Protein AF-A0A1Y3MXR3-F1 (afdb_monomer_lite)

pLDDT: mean 94.64, std 6.01, range [60.81, 98.25]

Secondary structure (DSSP, 8-state):
-PPPPEEEEEEEGGGTEEEEEEEETTEEEEEESSS--B-HHHHHHHTT--HHHHHHHHHT-TT--EE-SS-TTT-EE-

Radius of gyration: 12.61 Å; chains: 1; bounding box: 28×32×30 Å

Foldseek 3Di:
DFADWDWDWDDDVVVRWIWIWIDTPPAIKIATPPPRDTQQLRVVVVVVDDPVVSCVVLVPDPPWDADCDDDPNPGHTD

Structure (mmCIF, N/CA/C/O backbone):
data_AF-A0A1Y3MXR3-F1
#
_entry.id   AF-A0A1Y3MXR3-F1
#
loop_
_atom_site.group_PDB
_atom_site.id
_atom_site.type_symbol
_atom_site.label_atom_id
_atom_site.label_alt_id
_atom_site.label_comp_id
_atom_site.label_asym_id
_atom_site.label_entity_id
_atom_site.label_seq_id
_atom_site.pdbx_PDB_ins_code
_atom_site.Cartn_x
_atom_site.Cartn_y
_atom_site.Cartn_z
_atom_site.occupancy
_atom_site.B_iso_or_equiv
_atom_site.auth_seq_id
_atom_site.auth_comp_id
_atom_site.auth_asym_id
_atom_site.auth_atom_id
_atom_site.pdbx_PDB_model_num
ATOM 1 N N . MET A 1 1 ? -15.454 21.027 -7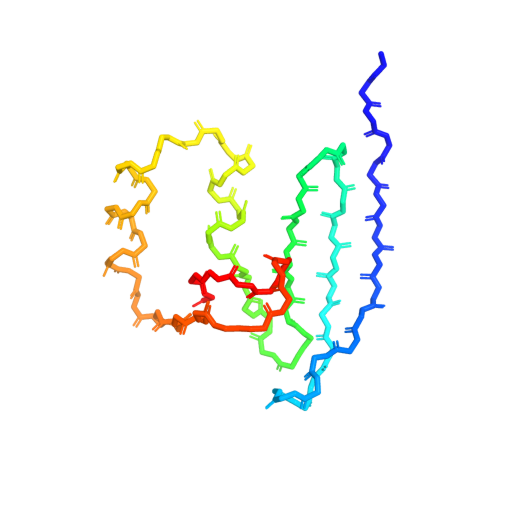.542 1.00 60.81 1 MET A N 1
ATOM 2 C CA . MET A 1 1 ? -15.435 19.874 -8.471 1.00 60.81 1 MET A CA 1
ATOM 3 C C . MET A 1 1 ? -14.719 18.721 -7.790 1.00 60.81 1 MET A C 1
ATOM 5 O O . MET A 1 1 ? -13.695 18.968 -7.161 1.00 60.81 1 MET A O 1
ATOM 9 N N . GLN A 1 2 ? -15.257 17.500 -7.845 1.00 64.69 2 GLN A N 1
ATOM 10 C CA . GLN A 1 2 ? -14.501 16.328 -7.391 1.00 64.69 2 GLN A CA 1
ATOM 11 C C . GLN A 1 2 ? -13.331 16.093 -8.361 1.00 64.69 2 GLN A C 1
ATOM 13 O O . GLN A 1 2 ? -13.533 16.223 -9.568 1.00 64.69 2 GLN A O 1
ATOM 18 N N . PRO A 1 3 ? -12.110 15.815 -7.871 1.00 80.81 3 PRO A N 1
ATOM 19 C CA . PRO A 1 3 ? -10.966 15.594 -8.746 1.00 80.81 3 PRO A CA 1
ATOM 20 C C . PRO A 1 3 ? -11.176 14.330 -9.585 1.00 80.81 3 PRO A C 1
ATOM 22 O O . PRO A 1 3 ? -11.542 13.285 -9.047 1.00 80.81 3 PRO A O 1
ATOM 25 N N . GLU A 1 4 ? -10.916 14.432 -10.888 1.00 90.00 4 GLU A N 1
ATOM 26 C CA . GLU A 1 4 ? -11.017 13.310 -11.821 1.00 90.00 4 GLU A CA 1
ATOM 27 C C . GLU A 1 4 ? -10.052 12.175 -11.417 1.00 90.00 4 GLU A C 1
ATOM 29 O O . GLU A 1 4 ? -8.857 12.432 -11.202 1.00 90.00 4 GLU A O 1
ATOM 34 N N . PRO A 1 5 ? -10.534 10.925 -11.285 1.00 92.44 5 PRO A N 1
ATOM 35 C CA . PRO A 1 5 ? -9.677 9.786 -10.987 1.00 92.44 5 PRO A CA 1
ATOM 36 C C . PRO A 1 5 ? -8.691 9.496 -12.124 1.00 92.44 5 PRO A C 1
ATOM 38 O O . PRO A 1 5 ? -9.074 9.453 -13.289 1.00 92.44 5 PRO A O 1
ATOM 41 N N . LYS A 1 6 ? -7.425 9.219 -11.791 1.00 95.19 6 LYS A N 1
ATOM 42 C CA . LYS A 1 6 ? -6.396 8.816 -12.769 1.00 95.19 6 LYS A CA 1
ATOM 43 C C . LYS A 1 6 ? -5.824 7.450 -12.430 1.00 95.19 6 LYS A C 1
ATOM 45 O O . LYS A 1 6 ? -5.332 7.256 -11.318 1.00 95.19 6 LYS A O 1
ATOM 50 N N . LEU A 1 7 ? -5.853 6.529 -13.392 1.00 96.56 7 LEU A N 1
ATOM 51 C CA . LEU A 1 7 ? -5.213 5.220 -13.288 1.00 96.56 7 LEU A CA 1
ATOM 52 C C . LEU A 1 7 ? -3.830 5.263 -13.947 1.00 96.56 7 LEU A C 1
ATOM 54 O O . LEU A 1 7 ? -3.696 5.681 -15.091 1.00 96.56 7 LEU A O 1
ATOM 58 N N . ILE A 1 8 ? -2.803 4.842 -13.214 1.00 97.06 8 ILE A N 1
ATOM 59 C CA . ILE A 1 8 ? -1.408 4.839 -13.665 1.00 97.06 8 ILE A CA 1
ATOM 60 C C . ILE A 1 8 ? -0.818 3.458 -13.396 1.00 97.06 8 ILE A C 1
ATOM 62 O O . ILE A 1 8 ? -1.079 2.871 -12.348 1.00 97.06 8 ILE A O 1
ATOM 66 N N . LEU A 1 9 ? 0.001 2.953 -14.313 1.00 97.75 9 LEU A N 1
ATOM 67 C CA . LEU A 1 9 ? 0.804 1.753 -14.106 1.00 97.75 9 LEU A CA 1
ATOM 68 C C . LEU A 1 9 ? 2.240 2.159 -13.761 1.00 97.75 9 LEU A C 1
ATOM 70 O O . LEU A 1 9 ? 2.842 2.936 -14.498 1.00 97.75 9 LEU A O 1
ATOM 74 N N . ILE A 1 10 ? 2.788 1.650 -12.656 1.00 96.88 10 ILE A N 1
ATOM 75 C CA . ILE A 1 10 ? 4.185 1.902 -12.268 1.00 96.88 10 ILE A CA 1
ATOM 76 C C . ILE A 1 10 ? 4.935 0.591 -12.000 1.00 96.88 10 ILE A C 1
ATOM 78 O O . ILE A 1 10 ? 4.313 -0.365 -11.526 1.00 96.88 10 ILE A O 1
ATOM 82 N N . PRO A 1 11 ? 6.252 0.519 -12.256 1.00 97.19 11 PRO A N 1
ATOM 83 C CA . PRO A 1 11 ? 7.061 -0.619 -11.835 1.00 97.19 11 PRO A CA 1
ATOM 84 C C . PRO A 1 11 ? 7.267 -0.620 -10.312 1.00 97.19 11 PRO A C 1
ATOM 86 O O . PRO A 1 11 ? 7.374 0.428 -9.672 1.00 97.19 11 PRO A O 1
ATOM 89 N N . TRP A 1 12 ? 7.349 -1.814 -9.727 1.00 96.50 12 TRP A N 1
ATOM 90 C CA . TRP A 1 12 ? 7.849 -2.050 -8.374 1.00 96.50 12 TRP A CA 1
ATOM 91 C C . TRP A 1 12 ? 8.991 -3.062 -8.438 1.00 96.50 12 TRP A C 1
ATOM 93 O O . TRP A 1 12 ? 8.807 -4.267 -8.253 1.00 96.50 12 TRP A O 1
ATOM 103 N N . GLU A 1 13 ? 10.178 -2.531 -8.711 1.00 94.69 13 GLU A N 1
ATOM 104 C CA . GLU A 1 13 ? 11.384 -3.292 -9.047 1.00 94.69 13 GLU A CA 1
ATOM 105 C C . GLU A 1 13 ? 11.778 -4.294 -7.955 1.00 94.69 13 GLU A C 1
ATOM 107 O O . GLU A 1 13 ? 11.929 -5.478 -8.251 1.00 94.69 13 GLU A O 1
ATOM 112 N N . ASP A 1 14 ? 11.797 -3.873 -6.682 1.00 93.06 14 ASP A N 1
ATOM 113 C CA . ASP A 1 14 ? 12.107 -4.741 -5.528 1.00 93.06 14 ASP A CA 1
ATOM 114 C C . ASP A 1 14 ? 11.237 -6.001 -5.461 1.00 93.06 14 ASP A C 1
ATOM 116 O O . ASP A 1 14 ? 11.622 -7.026 -4.896 1.00 93.06 14 ASP A O 1
ATOM 120 N N . LYS A 1 15 ? 10.012 -5.908 -5.984 1.00 94.69 15 LYS A N 1
ATOM 121 C CA . LYS A 1 15 ? 9.029 -6.988 -5.975 1.00 94.69 15 LYS A CA 1
ATOM 122 C C . LYS A 1 15 ? 8.805 -7.594 -7.356 1.00 94.69 15 LYS A C 1
ATOM 124 O O . LYS A 1 15 ? 7.875 -8.385 -7.485 1.00 94.69 15 LYS A O 1
ATOM 129 N N . LYS A 1 16 ? 9.628 -7.224 -8.346 1.00 96.44 16 LYS A N 1
ATOM 130 C CA . LYS A 1 16 ? 9.612 -7.720 -9.731 1.00 96.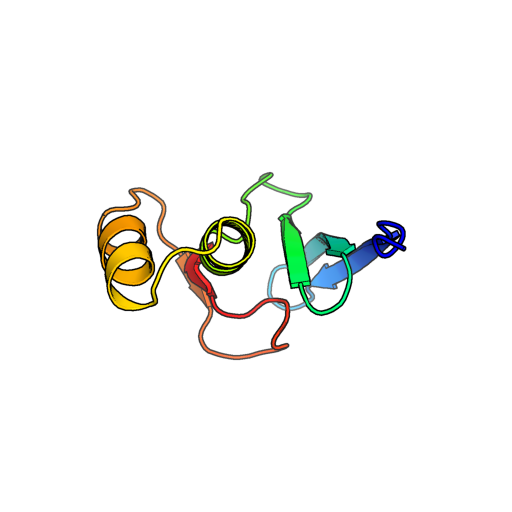44 16 LYS A CA 1
ATOM 131 C C . LYS A 1 16 ? 8.203 -7.761 -10.332 1.00 96.44 16 LYS A C 1
ATOM 133 O O . LYS A 1 16 ? 7.810 -8.738 -10.958 1.00 96.44 16 LYS A O 1
ATOM 138 N N . THR A 1 17 ? 7.429 -6.706 -10.097 1.00 97.50 17 THR A N 1
ATOM 139 C CA . THR A 1 17 ? 6.038 -6.601 -10.552 1.00 97.50 17 THR A CA 1
ATOM 140 C C . THR A 1 17 ? 5.718 -5.176 -10.984 1.00 97.50 17 THR A C 1
ATOM 142 O O . THR A 1 17 ? 6.521 -4.260 -10.804 1.00 97.50 17 THR A O 1
ATOM 145 N N . TYR A 1 18 ? 4.506 -4.979 -11.485 1.00 98.19 18 TYR A N 1
ATOM 146 C CA . TYR A 1 18 ? 3.910 -3.670 -11.694 1.00 98.19 18 TYR A CA 1
ATOM 147 C C . TYR A 1 18 ? 2.732 -3.446 -10.741 1.00 98.19 18 TYR A C 1
ATOM 149 O O . TYR A 1 18 ? 2.125 -4.379 -10.208 1.00 98.19 18 TYR A O 1
ATOM 157 N N . VAL A 1 19 ? 2.407 -2.176 -10.518 1.00 98.25 19 VAL A N 1
ATOM 158 C CA . VAL A 1 19 ? 1.351 -1.732 -9.611 1.00 98.25 19 VAL A CA 1
ATOM 159 C C . VAL A 1 19 ? 0.430 -0.768 -10.340 1.00 98.25 19 VAL A C 1
ATOM 161 O O . VAL A 1 19 ? 0.871 0.265 -10.843 1.00 98.25 19 VAL A O 1
ATOM 164 N N . PHE A 1 20 ? -0.865 -1.071 -10.326 1.00 98.12 20 PHE A N 1
ATOM 165 C CA . PHE A 1 20 ? -1.899 -0.107 -10.671 1.00 98.12 20 PHE A CA 1
ATOM 166 C C . PHE A 1 20 ? -2.069 0.895 -9.532 1.00 98.12 20 PHE A C 1
ATOM 168 O O . PHE A 1 20 ? -2.267 0.504 -8.379 1.00 98.12 20 PHE A O 1
ATOM 175 N N . GLN A 1 21 ? -2.030 2.184 -9.856 1.00 97.12 21 GLN A N 1
ATOM 176 C CA . GLN A 1 21 ? -2.279 3.281 -8.933 1.00 97.12 21 GLN A CA 1
ATOM 177 C C . GLN A 1 21 ? -3.471 4.105 -9.379 1.00 97.12 21 GLN A C 1
ATOM 179 O O . GLN A 1 21 ? -3.418 4.770 -10.410 1.00 97.12 21 GLN A O 1
ATOM 184 N N . LEU A 1 22 ? -4.519 4.101 -8.562 1.00 96.06 22 LEU A N 1
ATOM 185 C CA . LEU A 1 22 ? -5.657 4.991 -8.719 1.00 96.06 22 LEU A CA 1
ATOM 186 C C . LEU A 1 22 ? -5.429 6.236 -7.860 1.00 96.06 22 LEU A C 1
ATOM 188 O O . LEU A 1 22 ? -5.424 6.155 -6.629 1.00 96.06 22 LEU A O 1
ATOM 192 N N . LYS A 1 23 ? -5.224 7.385 -8.501 1.00 93.75 23 LYS A N 1
ATOM 193 C CA . LYS A 1 23 ? -5.059 8.687 -7.845 1.00 93.75 23 LYS A CA 1
ATOM 194 C C . LYS A 1 23 ? -6.377 9.456 -7.864 1.00 93.75 23 LYS A C 1
ATOM 196 O O . LYS A 1 23 ? -6.965 9.623 -8.927 1.00 93.75 23 LYS A O 1
ATOM 201 N N . ILE A 1 24 ? -6.813 9.937 -6.699 1.00 89.81 24 ILE A N 1
ATOM 202 C CA . ILE A 1 24 ? -8.021 10.760 -6.523 1.00 89.81 24 ILE A CA 1
ATOM 203 C C . ILE A 1 24 ? -7.654 11.924 -5.597 1.00 89.81 24 ILE A C 1
ATOM 205 O O . ILE A 1 24 ? -7.495 11.743 -4.387 1.00 89.81 24 ILE A O 1
ATOM 209 N N . GLY A 1 25 ? -7.460 13.117 -6.162 1.00 87.81 25 GLY A N 1
ATOM 210 C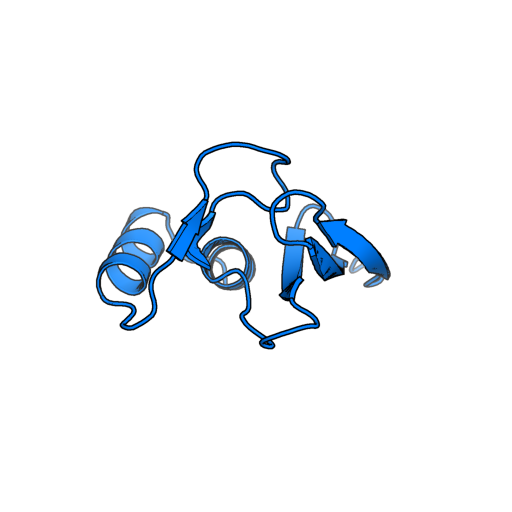 CA . GLY A 1 25 ? -6.938 14.268 -5.417 1.00 87.81 25 GLY A CA 1
ATOM 211 C C . GLY A 1 25 ? -5.560 13.973 -4.810 1.00 87.81 25 GLY A C 1
ATOM 212 O O . GLY A 1 25 ? -4.633 13.591 -5.519 1.00 87.81 25 GLY A O 1
ATOM 213 N N . ASN A 1 26 ? -5.430 14.115 -3.488 1.00 88.69 26 ASN A N 1
ATOM 214 C CA . ASN A 1 26 ? -4.205 13.796 -2.738 1.00 88.69 26 ASN A CA 1
ATOM 215 C C . ASN A 1 26 ? -4.140 12.338 -2.235 1.00 88.69 26 ASN A C 1
ATOM 217 O O . ASN A 1 26 ? -3.196 11.964 -1.536 1.00 88.69 26 ASN A O 1
ATOM 221 N N . LYS A 1 27 ? -5.142 11.513 -2.554 1.00 91.19 27 LYS A N 1
ATOM 222 C CA . LYS A 1 27 ? -5.213 10.107 -2.152 1.00 91.19 27 LYS A CA 1
ATOM 223 C C . LYS A 1 27 ? -4.737 9.207 -3.291 1.00 91.19 27 LYS A C 1
ATOM 225 O O . LYS A 1 27 ? -4.858 9.530 -4.472 1.00 91.1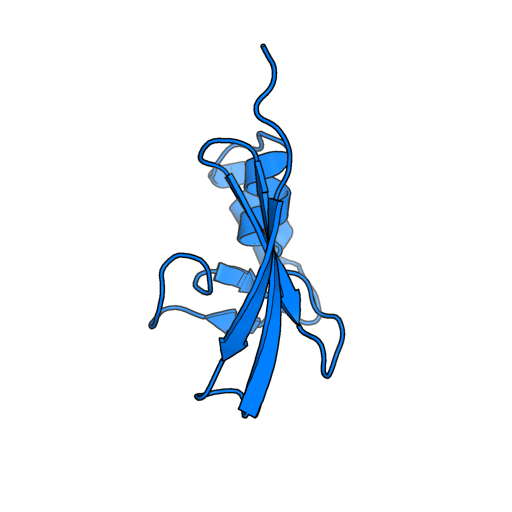9 27 LYS A O 1
ATOM 230 N N . THR A 1 28 ? -4.187 8.051 -2.942 1.00 95.06 28 THR A N 1
ATOM 231 C CA . THR A 1 28 ? -3.740 7.044 -3.913 1.00 95.06 28 THR A CA 1
ATOM 232 C C . THR A 1 28 ? -4.060 5.667 -3.373 1.00 95.06 28 THR A C 1
ATOM 234 O O . THR A 1 28 ? -3.727 5.410 -2.222 1.00 95.06 28 THR A O 1
ATOM 237 N N . LEU A 1 29 ? -4.660 4.805 -4.193 1.00 96.62 29 LEU A N 1
ATOM 238 C CA . LEU A 1 29 ? -4.828 3.373 -3.950 1.00 96.62 29 LEU A CA 1
ATOM 239 C C . LEU A 1 29 ? -3.871 2.601 -4.855 1.00 96.62 29 LEU A C 1
ATOM 241 O O . LEU A 1 29 ? -3.742 2.952 -6.024 1.00 96.62 29 LEU A O 1
ATOM 245 N N . SER A 1 30 ? -3.245 1.550 -4.332 1.00 97.75 30 SER A N 1
ATOM 246 C CA . SER A 1 30 ? -2.261 0.753 -5.066 1.00 97.75 30 SER A CA 1
ATOM 247 C C . SER A 1 30 ? -2.663 -0.725 -5.057 1.00 97.75 30 SER A C 1
ATOM 249 O O . SER A 1 30 ? -2.968 -1.254 -3.987 1.00 97.75 30 SER A O 1
ATOM 251 N N . ARG A 1 31 ? -2.641 -1.388 -6.219 1.00 98.19 31 ARG A N 1
ATOM 252 C CA . ARG A 1 31 ? -2.896 -2.832 -6.381 1.00 98.19 31 ARG A CA 1
ATOM 253 C C . ARG A 1 31 ? -1.804 -3.474 -7.230 1.00 98.19 31 ARG A C 1
ATOM 255 O O . ARG A 1 31 ? -1.473 -2.962 -8.296 1.00 98.19 31 ARG A O 1
ATOM 262 N N . ARG A 1 32 ? -1.259 -4.593 -6.765 1.00 97.75 32 ARG A N 1
ATOM 263 C CA . ARG A 1 32 ? -0.249 -5.383 -7.481 1.00 97.75 32 ARG A CA 1
ATOM 264 C C . ARG A 1 32 ? -0.859 -6.126 -8.672 1.00 97.75 32 ARG A C 1
ATOM 266 O O . ARG A 1 32 ? -2.007 -6.564 -8.598 1.00 97.75 32 ARG A O 1
ATOM 273 N N . ILE A 1 33 ? -0.099 -6.286 -9.756 1.00 98.06 33 ILE A N 1
ATOM 274 C CA . ILE A 1 33 ? -0.546 -7.076 -10.915 1.00 98.06 33 ILE A CA 1
ATOM 275 C C . ILE A 1 33 ? -0.385 -8.577 -10.677 1.00 98.06 33 ILE A C 1
ATOM 277 O O . ILE A 1 33 ? -1.302 -9.329 -10.980 1.00 98.06 33 ILE A O 1
ATOM 281 N N . ASP A 1 34 ? 0.742 -8.995 -10.111 1.00 97.88 34 ASP A N 1
ATOM 282 C CA . ASP A 1 34 ? 1.160 -10.397 -9.989 1.00 97.88 34 ASP A CA 1
ATOM 283 C C . ASP A 1 34 ? 0.296 -11.233 -9.040 1.00 97.88 34 ASP A C 1
ATOM 285 O O . ASP A 1 34 ? 0.050 -12.403 -9.306 1.00 97.88 34 ASP A O 1
ATOM 289 N N . ASN A 1 35 ? -0.168 -10.645 -7.937 1.00 96.75 35 ASN A N 1
ATOM 290 C CA . ASN A 1 35 ? -0.929 -11.366 -6.911 1.00 96.75 35 ASN A CA 1
ATOM 291 C C . ASN A 1 35 ? -2.196 -10.629 -6.462 1.00 96.75 35 ASN A C 1
ATOM 293 O O . ASN A 1 35 ? -2.845 -11.027 -5.501 1.00 96.75 35 ASN A O 1
ATOM 297 N N . HIS A 1 36 ? -2.534 -9.528 -7.137 1.00 96.69 36 HIS A N 1
ATOM 298 C CA . HIS A 1 36 ? -3.746 -8.746 -6.901 1.00 96.69 36 HIS A CA 1
ATOM 299 C C . HIS A 1 36 ? -3.907 -8.125 -5.508 1.00 96.69 36 HIS A C 1
ATOM 301 O O . HIS A 1 36 ? -4.935 -7.481 -5.277 1.00 96.69 36 HIS A O 1
ATOM 307 N N . THR A 1 37 ? -2.907 -8.227 -4.627 1.00 97.25 37 THR A N 1
ATOM 308 C CA . THR A 1 37 ? -2.934 -7.622 -3.294 1.00 97.25 37 THR A CA 1
ATOM 309 C C . THR A 1 37 ? -3.071 -6.102 -3.394 1.00 97.25 37 THR A C 1
ATOM 311 O O . THR A 1 37 ? -2.423 -5.442 -4.219 1.00 97.25 37 THR A O 1
ATOM 314 N N . VAL A 1 38 ? -3.917 -5.535 -2.536 1.00 97.69 38 VAL A N 1
ATOM 315 C CA . VAL A 1 38 ? -4.189 -4.098 -2.441 1.00 97.69 38 VAL A CA 1
ATOM 316 C C . VAL A 1 38 ? -3.496 -3.545 -1.206 1.00 97.69 38 VAL A C 1
ATOM 318 O O . VAL A 1 38 ? -3.542 -4.149 -0.146 1.00 97.69 38 VAL A O 1
ATOM 321 N N . ASN A 1 39 ? -2.908 -2.354 -1.301 1.00 97.94 39 ASN A N 1
ATOM 322 C CA . ASN A 1 39 ? -2.358 -1.690 -0.125 1.00 97.94 39 ASN A CA 1
ATOM 323 C C . ASN A 1 39 ? -3.489 -1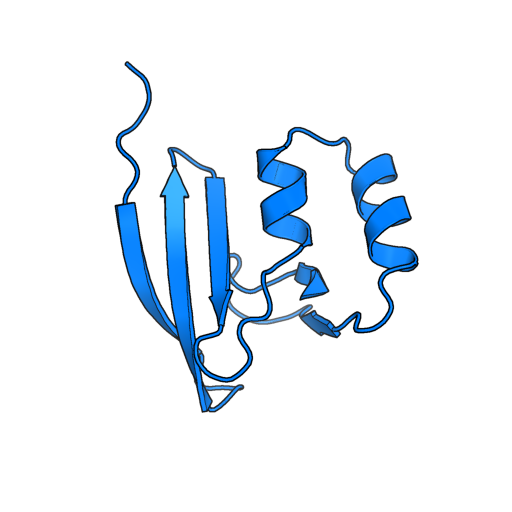.268 0.835 1.00 97.94 39 ASN A C 1
ATOM 325 O O . ASN A 1 39 ? -4.113 -0.212 0.665 1.00 97.94 39 ASN A O 1
ATOM 329 N N . GLY A 1 40 ? -3.731 -2.081 1.864 1.00 98.00 40 GLY A N 1
ATOM 330 C CA . GLY A 1 40 ? -4.770 -1.864 2.867 1.00 98.00 40 GLY A CA 1
ATOM 331 C C . GLY A 1 40 ? -4.604 -0.549 3.630 1.00 98.00 40 GLY A C 1
ATOM 332 O O . GLY A 1 40 ? -5.588 0.125 3.931 1.00 98.00 40 GLY A O 1
ATOM 333 N N . THR A 1 41 ? -3.369 -0.090 3.868 1.00 97.75 41 THR A N 1
ATOM 334 C CA . THR A 1 41 ? -3.143 1.230 4.496 1.00 97.75 41 THR A CA 1
ATOM 335 C C . THR A 1 41 ? -3.719 2.363 3.654 1.00 97.75 41 THR A C 1
ATOM 337 O O . THR A 1 41 ? -4.362 3.271 4.183 1.00 97.75 41 THR A O 1
ATOM 340 N N . LYS A 1 42 ? -3.505 2.317 2.338 1.00 97.06 42 LYS A N 1
ATOM 341 C CA . LYS A 1 42 ? -4.025 3.321 1.409 1.00 97.06 42 LYS A CA 1
ATOM 342 C C . LYS A 1 42 ? -5.543 3.246 1.261 1.00 97.06 42 LYS A C 1
ATOM 344 O O . LYS A 1 42 ? -6.195 4.288 1.300 1.00 97.06 42 LYS A O 1
ATOM 349 N N . LEU A 1 43 ? -6.095 2.036 1.162 1.00 96.69 43 LEU A N 1
ATOM 350 C CA . LEU A 1 43 ? -7.538 1.809 1.072 1.00 96.69 43 LEU A CA 1
ATOM 351 C C . LEU A 1 43 ? -8.283 2.401 2.275 1.00 96.69 43 LEU A C 1
ATOM 353 O O . LEU A 1 43 ? -9.222 3.180 2.117 1.00 96.69 43 LEU A O 1
ATOM 357 N N . LEU A 1 44 ? -7.816 2.102 3.485 1.00 96.81 44 LEU A N 1
ATOM 358 C CA . LEU A 1 44 ? -8.465 2.561 4.712 1.00 96.81 44 LEU A CA 1
ATOM 359 C C . LEU A 1 44 ? -8.308 4.075 4.943 1.00 96.81 44 LEU A C 1
ATOM 361 O O . LEU A 1 44 ? -9.206 4.705 5.500 1.00 96.81 44 LEU A O 1
ATOM 365 N N . ASN A 1 45 ? -7.221 4.688 4.456 1.00 93.88 45 ASN A N 1
ATOM 366 C CA . ASN A 1 45 ? -7.090 6.150 4.428 1.00 93.88 45 ASN A CA 1
ATOM 367 C C . ASN A 1 45 ? -8.110 6.794 3.471 1.00 93.88 45 ASN A C 1
ATOM 369 O O . ASN A 1 45 ? -8.627 7.878 3.752 1.00 93.88 45 ASN A O 1
ATOM 373 N N . ILE A 1 46 ? -8.409 6.151 2.333 1.00 92.94 46 ILE A N 1
ATOM 374 C CA . ILE A 1 46 ? -9.443 6.637 1.409 1.00 92.94 46 ILE A CA 1
ATOM 375 C C . ILE A 1 46 ? -10.807 6.614 2.089 1.00 92.94 46 ILE A C 1
ATOM 377 O O . ILE A 1 46 ? -11.488 7.641 2.045 1.00 92.94 46 ILE A O 1
ATOM 381 N N . GLY A 1 47 ? -11.119 5.521 2.793 1.00 92.56 47 GLY A N 1
ATOM 382 C CA . GLY A 1 47 ? -12.326 5.362 3.610 1.00 92.56 47 GLY A CA 1
ATOM 383 C C . GLY A 1 47 ? -12.430 6.300 4.820 1.00 92.56 47 GLY A C 1
ATOM 384 O O . GLY A 1 47 ? -13.413 6.230 5.548 1.00 92.56 47 GLY A O 1
ATOM 385 N N . GLY A 1 48 ? -11.444 7.175 5.053 1.00 93.62 48 GLY A N 1
ATOM 386 C CA . GLY A 1 48 ? -11.508 8.200 6.099 1.00 93.62 48 GLY A CA 1
ATOM 387 C C . GLY A 1 48 ? -11.354 7.659 7.521 1.00 93.62 48 GLY A C 1
ATOM 388 O O . GLY A 1 48 ? -11.732 8.337 8.473 1.00 93.62 48 GLY A O 1
ATOM 389 N N . LEU A 1 49 ? -10.804 6.451 7.690 1.00 96.38 49 LEU A N 1
ATOM 390 C CA . LEU A 1 49 ? -10.592 5.887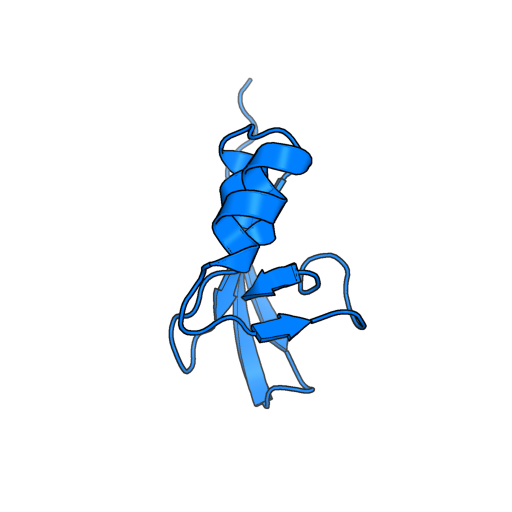 9.020 1.00 96.38 49 LEU A CA 1
ATOM 391 C C . LEU A 1 49 ? -9.494 6.639 9.777 1.00 96.38 49 LEU A C 1
ATOM 393 O O . LEU A 1 49 ? -8.458 7.008 9.218 1.00 96.38 49 LEU A O 1
ATOM 397 N N . THR A 1 50 ? -9.693 6.802 11.086 1.00 97.06 50 THR A N 1
ATOM 398 C CA . THR A 1 50 ? -8.649 7.318 11.974 1.00 97.06 50 THR A CA 1
ATOM 399 C C . THR A 1 50 ? -7.453 6.369 12.000 1.00 97.06 50 THR A C 1
ATOM 401 O O . THR A 1 50 ? -7.583 5.159 11.785 1.00 97.06 50 THR A O 1
ATOM 404 N N . ARG A 1 51 ? -6.271 6.907 12.325 1.00 96.62 51 ARG A N 1
ATOM 405 C CA . ARG A 1 51 ? -5.036 6.121 12.444 1.00 96.62 51 ARG A CA 1
ATOM 406 C C . ARG A 1 51 ? -5.202 4.910 13.366 1.00 96.62 51 ARG A C 1
ATOM 408 O O . ARG A 1 51 ? -4.862 3.809 12.958 1.00 96.62 51 ARG A O 1
ATOM 415 N N . GLY A 1 52 ? -5.761 5.101 14.563 1.00 98.06 52 GLY A N 1
ATOM 416 C CA . GLY A 1 52 ? -5.945 4.016 15.533 1.00 98.06 52 GLY A CA 1
ATOM 417 C C . GLY A 1 52 ? -6.853 2.899 15.015 1.00 98.06 52 GLY A C 1
ATOM 418 O O . GLY A 1 52 ? -6.497 1.727 15.109 1.00 98.06 52 GLY A O 1
ATOM 419 N N . ARG A 1 53 ? -7.989 3.247 14.389 1.00 97.81 53 ARG A N 1
ATOM 420 C CA . ARG A 1 53 ? -8.920 2.253 13.831 1.00 97.81 53 ARG A CA 1
ATOM 421 C C . ARG A 1 53 ? -8.307 1.500 12.653 1.00 97.81 53 ARG A C 1
ATOM 423 O O . ARG A 1 53 ? -8.419 0.281 12.588 1.00 97.81 53 ARG A O 1
ATOM 430 N N . ARG A 1 54 ? -7.619 2.211 11.756 1.00 98.00 54 ARG A N 1
ATOM 431 C CA . ARG A 1 54 ? -6.871 1.612 10.645 1.00 98.00 54 ARG A CA 1
ATOM 432 C C . ARG A 1 54 ? -5.808 0.636 11.148 1.00 98.00 54 ARG A C 1
ATOM 434 O O . ARG A 1 54 ? -5.753 -0.493 10.676 1.00 98.00 54 ARG A O 1
ATOM 441 N N . ASP A 1 55 ? -4.972 1.070 12.087 1.00 97.25 55 ASP A N 1
ATOM 442 C CA . ASP A 1 55 ? -3.867 0.260 12.602 1.00 97.25 55 ASP A CA 1
ATOM 443 C C . ASP A 1 55 ? -4.407 -0.977 13.350 1.00 97.25 55 ASP A C 1
ATOM 445 O O . ASP A 1 55 ? -3.845 -2.061 13.213 1.00 97.25 55 ASP A O 1
ATOM 449 N N . GLY A 1 56 ? -5.543 -0.852 14.052 1.00 97.88 56 GLY A N 1
ATOM 450 C CA . GLY A 1 56 ? -6.251 -1.974 14.677 1.00 97.88 56 GLY A CA 1
ATOM 451 C C . GLY A 1 56 ? -6.782 -3.007 13.678 1.00 97.88 56 GLY A C 1
ATOM 452 O O . GLY A 1 56 ? -6.597 -4.201 13.893 1.00 97.88 56 GLY A O 1
ATOM 453 N N . ILE A 1 57 ? -7.382 -2.564 12.566 1.00 97.94 57 ILE A N 1
ATOM 454 C CA . ILE A 1 57 ? -7.844 -3.459 11.489 1.00 97.94 57 ILE A CA 1
ATOM 455 C C . ILE A 1 57 ? -6.648 -4.181 10.856 1.00 97.94 57 ILE A C 1
ATOM 457 O O . ILE A 1 57 ? -6.611 -5.407 10.816 1.00 97.94 57 ILE A O 1
ATOM 461 N N . LEU A 1 58 ? -5.632 -3.428 10.424 1.00 97.88 58 LEU A N 1
ATOM 462 C CA . LEU A 1 58 ? -4.483 -3.979 9.697 1.00 97.88 58 LEU A CA 1
ATOM 463 C C . LEU A 1 58 ? -3.565 -4.845 10.561 1.00 97.88 58 LEU A C 1
ATOM 465 O O . LEU A 1 58 ? -2.774 -5.613 10.020 1.00 97.88 58 LEU A O 1
ATOM 469 N N . LYS A 1 59 ? -3.614 -4.717 11.892 1.00 97.12 59 LYS A N 1
ATOM 470 C CA . LYS A 1 59 ? -2.886 -5.609 12.805 1.00 97.12 59 LYS A CA 1
ATOM 471 C C . LYS A 1 59 ? -3.392 -7.051 12.705 1.00 97.12 59 LYS A C 1
ATOM 473 O O . LYS A 1 59 ? -2.590 -7.961 12.885 1.00 97.12 59 LYS A O 1
ATOM 478 N N . ASN A 1 60 ? -4.679 -7.234 12.414 1.00 95.75 60 ASN A N 1
ATOM 479 C CA . ASN A 1 60 ? -5.345 -8.535 12.389 1.00 95.75 60 ASN A CA 1
ATOM 480 C C . ASN A 1 60 ? -5.519 -9.100 10.968 1.00 95.75 60 ASN A C 1
ATOM 482 O O . ASN A 1 60 ? -6.170 -10.129 10.804 1.00 95.75 60 ASN A O 1
ATOM 486 N N . GLU A 1 61 ? -4.966 -8.435 9.949 1.00 95.94 61 GLU A N 1
ATOM 487 C CA . GLU A 1 61 ? -4.985 -8.944 8.577 1.00 95.94 61 GLU A CA 1
ATOM 488 C C . GLU A 1 61 ? -4.151 -10.230 8.478 1.00 95.94 61 GLU A C 1
ATOM 490 O O . GLU A 1 61 ? -3.025 -10.282 8.981 1.00 95.94 61 GLU A O 1
ATOM 495 N N . LYS A 1 62 ? -4.704 -11.275 7.854 1.00 94.31 62 LYS A N 1
ATOM 496 C CA . LYS A 1 62 ? -4.102 -12.619 7.867 1.00 94.31 62 LYS A CA 1
ATOM 497 C C . LYS A 1 62 ? -2.839 -12.677 7.016 1.00 94.31 62 LYS A C 1
ATOM 499 O O . LYS A 1 62 ? -1.826 -13.209 7.457 1.00 94.31 62 LYS A O 1
ATOM 504 N N . GLU A 1 63 ? -2.884 -12.083 5.828 1.00 93.56 63 GLU A N 1
ATOM 505 C CA . GLU A 1 63 ? -1.773 -12.064 4.864 1.00 93.56 63 GLU A CA 1
ATOM 506 C C . GLU A 1 63 ? -0.968 -10.759 4.933 1.00 93.56 63 GLU A C 1
ATOM 508 O O . GLU A 1 63 ? -0.459 -10.247 3.939 1.00 93.56 63 GLU A O 1
ATOM 513 N N . ARG A 1 64 ? -0.851 -10.200 6.141 1.00 94.75 64 ARG A N 1
ATOM 514 C CA . ARG A 1 64 ? -0.238 -8.898 6.399 1.00 94.75 64 ARG A CA 1
ATOM 515 C C . ARG A 1 64 ? 1.222 -8.834 5.943 1.00 94.75 64 ARG A C 1
ATOM 517 O O . ARG A 1 64 ? 2.108 -9.389 6.596 1.00 94.75 64 ARG A O 1
ATOM 524 N N . ASN A 1 65 ? 1.507 -8.006 4.939 1.00 96.69 65 ASN A N 1
ATOM 525 C CA . ASN A 1 65 ? 2.863 -7.711 4.484 1.00 96.69 65 ASN A CA 1
ATOM 526 C C . ASN A 1 65 ? 3.219 -6.229 4.687 1.00 96.69 65 ASN A C 1
ATOM 528 O O . ASN A 1 65 ? 2.690 -5.330 4.035 1.00 96.69 65 ASN A O 1
ATOM 532 N N . VAL A 1 66 ? 4.144 -5.941 5.607 1.00 97.44 66 VAL A N 1
ATOM 533 C CA . VAL A 1 66 ? 4.496 -4.558 5.965 1.00 97.44 66 VAL A CA 1
ATOM 534 C C . VAL A 1 66 ? 5.676 -4.052 5.148 1.00 97.44 66 VAL A C 1
ATOM 536 O O . VAL A 1 66 ? 6.815 -4.466 5.353 1.00 97.44 66 VAL A O 1
ATOM 539 N N . ILE A 1 67 ? 5.430 -3.038 4.325 1.00 97.00 67 ILE A N 1
ATOM 540 C CA . ILE A 1 67 ? 6.461 -2.335 3.562 1.00 97.00 67 ILE A CA 1
ATOM 541 C C . ILE A 1 67 ? 6.792 -1.006 4.248 1.00 97.00 67 ILE A C 1
ATOM 543 O O . ILE A 1 67 ? 6.020 -0.045 4.200 1.00 97.00 67 ILE A O 1
ATOM 547 N N . LYS A 1 68 ? 7.953 -0.962 4.917 1.00 95.44 68 LYS A N 1
ATOM 548 C CA . LYS A 1 68 ? 8.418 0.193 5.716 1.00 95.44 68 LYS A CA 1
ATOM 549 C C . LYS A 1 68 ? 9.263 1.200 4.918 1.00 95.44 68 LYS A C 1
ATOM 551 O O . LYS A 1 68 ? 9.232 2.401 5.201 1.00 95.44 68 LYS A O 1
ATOM 556 N N . HIS A 1 69 ? 10.001 0.723 3.920 1.00 93.62 69 HIS A N 1
ATOM 557 C CA . HIS A 1 69 ? 10.935 1.513 3.107 1.00 93.62 69 HIS A CA 1
ATOM 558 C C . HIS A 1 69 ? 10.462 1.597 1.646 1.00 93.62 69 HIS A C 1
ATOM 560 O O . HIS A 1 69 ? 9.503 0.927 1.272 1.00 93.62 69 HIS A O 1
ATOM 566 N N . GLY A 1 70 ? 11.090 2.463 0.846 1.00 89.75 70 GLY A N 1
ATOM 567 C CA . GLY A 1 70 ? 10.725 2.693 -0.558 1.00 89.75 70 GLY A CA 1
ATOM 568 C C . GLY A 1 70 ? 9.749 3.862 -0.789 1.00 89.75 70 GLY A C 1
ATOM 569 O O . GLY A 1 70 ? 9.543 4.682 0.113 1.00 89.75 70 GLY A O 1
ATOM 570 N N . PRO A 1 71 ? 9.156 3.977 -1.991 1.00 91.44 71 PRO A N 1
ATOM 571 C CA . PRO A 1 71 ? 8.268 5.082 -2.365 1.00 91.44 71 PRO A CA 1
ATOM 572 C C . PRO A 1 71 ? 7.018 5.209 -1.475 1.00 91.44 71 PRO A C 1
ATOM 574 O O . PRO A 1 71 ? 6.390 4.216 -1.107 1.00 91.44 71 PRO A O 1
ATOM 577 N N . LEU A 1 72 ? 6.601 6.439 -1.143 1.00 91.19 72 LEU A N 1
ATOM 578 C CA . LEU A 1 72 ? 5.492 6.705 -0.205 1.00 91.19 72 LEU A CA 1
ATOM 579 C C . LEU A 1 72 ? 4.155 6.071 -0.629 1.00 91.19 72 LEU A C 1
ATOM 581 O O . LEU A 1 72 ? 3.364 5.646 0.216 1.00 91.19 72 LEU A O 1
ATOM 585 N N . ASN A 1 73 ? 3.891 6.022 -1.931 1.00 90.31 73 ASN A N 1
ATOM 586 C CA . ASN A 1 73 ? 2.719 5.403 -2.558 1.00 90.31 73 ASN A CA 1
ATOM 587 C C . ASN A 1 73 ? 2.732 3.861 -2.489 1.00 90.31 73 ASN A C 1
ATOM 589 O O . ASN A 1 73 ? 1.684 3.241 -2.683 1.00 90.31 73 ASN A O 1
ATOM 593 N N . LEU A 1 74 ? 3.882 3.261 -2.167 1.00 95.50 74 LEU A N 1
ATOM 594 C CA . LEU A 1 74 ? 4.066 1.823 -1.976 1.00 95.50 74 LEU A CA 1
ATOM 595 C C . LEU A 1 74 ? 4.298 1.430 -0.509 1.00 95.50 74 LEU A C 1
ATOM 597 O O . LEU A 1 74 ? 4.095 0.274 -0.159 1.00 95.50 74 LEU A O 1
ATOM 601 N N . LYS A 1 75 ? 4.651 2.362 0.384 1.00 96.50 75 LYS A N 1
ATOM 602 C CA . LYS A 1 75 ? 4.705 2.089 1.831 1.00 96.50 75 LYS A CA 1
ATOM 603 C C . LYS A 1 75 ? 3.325 1.750 2.402 1.00 96.50 75 LYS A C 1
ATOM 605 O O . LYS A 1 75 ? 2.308 2.332 2.005 1.00 96.50 75 LYS A O 1
ATOM 610 N N . GLY A 1 76 ? 3.307 0.871 3.398 1.00 96.94 76 GLY A N 1
ATOM 611 C CA . GLY A 1 76 ? 2.104 0.473 4.128 1.00 96.94 76 GLY A CA 1
ATOM 612 C C . GLY A 1 76 ? 2.001 -1.033 4.322 1.00 96.94 76 GLY A C 1
ATOM 613 O O . GLY A 1 76 ? 2.900 -1.787 3.960 1.00 96.94 76 GLY A O 1
ATOM 614 N N . VAL A 1 77 ? 0.889 -1.446 4.916 1.00 98.06 77 VAL A N 1
ATOM 615 C CA . VAL A 1 77 ? 0.445 -2.839 4.913 1.00 98.06 77 VAL A CA 1
ATOM 616 C C . VAL A 1 77 ? -0.191 -3.132 3.561 1.00 98.06 77 VAL A C 1
ATOM 618 O O . VAL A 1 77 ? -1.146 -2.447 3.176 1.00 98.06 77 VAL A O 1
ATOM 621 N N . TRP A 1 78 ? 0.386 -4.104 2.870 1.00 97.44 78 TRP A N 1
ATOM 622 C CA . TRP A 1 78 ? -0.181 -4.797 1.725 1.00 97.44 78 TRP A CA 1
ATOM 623 C C . TRP A 1 78 ? -0.821 -6.085 2.206 1.00 97.44 78 TRP A C 1
ATOM 625 O O . TRP A 1 78 ? -0.229 -6.711 3.117 1.00 97.44 78 TRP A O 1
#

Sequence (78 aa):
MQPEPKLILIPWEDKKTYVFQLKIGNKTLSRRIDNHTVNGTKLLNIGGLTRGRRDGILKNEKERNVIKHGPLNLKGVW